Protein AF-A0A0C2MCS0-F1 (afdb_monomer_lite)

Structure (mmCIF, N/CA/C/O backbone):
data_AF-A0A0C2MCS0-F1
#
_entry.id   AF-A0A0C2MCS0-F1
#
loop_
_atom_site.group_PDB
_atom_site.id
_atom_site.type_symbol
_atom_site.label_atom_id
_atom_site.label_alt_id
_atom_site.label_comp_id
_atom_site.label_asym_id
_atom_site.label_entity_id
_atom_site.label_seq_id
_atom_site.pdbx_PDB_ins_code
_atom_site.Cartn_x
_atom_site.Cartn_y
_atom_site.Cartn_z
_atom_site.occupancy
_atom_site.B_iso_or_equiv
_atom_site.auth_seq_id
_atom_site.auth_comp_id
_atom_site.auth_asym_id
_atom_site.auth_atom_id
_atom_site.pdbx_PDB_model_num
ATOM 1 N N . MET A 1 1 ? 1.816 -19.875 -9.738 1.00 51.22 1 MET A N 1
ATOM 2 C CA . MET A 1 1 ? 0.812 -18.815 -9.493 1.00 51.22 1 MET A CA 1
ATOM 3 C C . MET A 1 1 ? 1.197 -17.500 -10.172 1.00 51.22 1 MET A C 1
ATOM 5 O O . MET A 1 1 ? 0.451 -17.062 -11.035 1.00 51.22 1 MET A O 1
ATOM 9 N N . PHE A 1 2 ? 2.375 -16.924 -9.891 1.00 50.62 2 PHE A N 1
ATOM 10 C CA . PHE A 1 2 ? 2.861 -15.689 -10.536 1.00 50.62 2 PHE A CA 1
ATOM 11 C C . PHE A 1 2 ? 2.937 -15.771 -12.073 1.00 50.62 2 PHE A C 1
ATOM 13 O O . PHE A 1 2 ? 2.411 -14.910 -12.773 1.00 50.62 2 PHE A O 1
ATOM 20 N N . GLN A 1 3 ? 3.490 -16.864 -12.608 1.00 54.25 3 GLN A N 1
ATOM 21 C CA . GLN A 1 3 ? 3.598 -17.064 -14.058 1.00 54.25 3 GLN A CA 1
ATOM 22 C C . GLN A 1 3 ? 2.239 -17.196 -14.750 1.00 54.25 3 GLN A C 1
ATOM 24 O O . GLN A 1 3 ? 2.035 -16.668 -15.839 1.00 54.25 3 GLN A O 1
ATOM 29 N N . THR A 1 4 ? 1.287 -17.847 -14.083 1.00 59.59 4 THR A N 1
ATOM 30 C CA . THR A 1 4 ? -0.107 -17.946 -14.521 1.00 59.59 4 THR A CA 1
ATOM 31 C C . THR A 1 4 ? -0.751 -16.561 -14.577 1.00 59.59 4 THR A C 1
ATOM 33 O O . THR A 1 4 ? -1.351 -16.213 -15.586 1.00 59.59 4 THR A O 1
ATOM 36 N N . LEU A 1 5 ? -0.549 -15.738 -13.541 1.00 56.44 5 LEU A N 1
ATOM 37 C CA . LEU A 1 5 ? -1.081 -14.374 -13.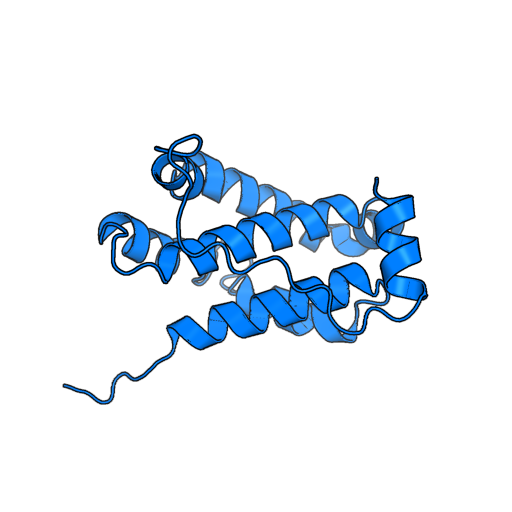462 1.00 56.44 5 LEU A CA 1
ATOM 38 C C . LEU A 1 5 ? -0.505 -13.469 -14.565 1.00 56.44 5 LEU A C 1
ATOM 40 O O . LEU A 1 5 ? -1.238 -12.745 -15.238 1.00 56.44 5 LEU A O 1
ATOM 44 N N . MET A 1 6 ? 0.806 -13.561 -14.798 1.00 58.47 6 MET A N 1
ATOM 45 C CA . MET A 1 6 ? 1.509 -12.804 -15.835 1.00 58.47 6 MET A CA 1
ATOM 46 C C . MET A 1 6 ? 1.083 -13.224 -17.251 1.00 58.47 6 MET A C 1
ATOM 48 O O . MET A 1 6 ? 0.929 -12.378 -18.133 1.00 58.47 6 MET A O 1
ATOM 52 N N . ASN A 1 7 ? 0.852 -14.521 -17.474 1.00 62.66 7 ASN A N 1
ATOM 53 C CA . ASN A 1 7 ? 0.353 -15.036 -18.750 1.00 62.66 7 ASN A CA 1
ATOM 54 C C . ASN A 1 7 ? -1.094 -14.595 -19.019 1.00 62.66 7 ASN A C 1
ATOM 56 O O . ASN A 1 7 ? -1.398 -14.204 -20.147 1.00 62.66 7 ASN A O 1
ATOM 60 N N . SER A 1 8 ? -1.957 -14.565 -17.998 1.00 60.22 8 SER A N 1
ATOM 61 C CA . SER A 1 8 ? -3.319 -14.015 -18.104 1.00 60.22 8 SER A CA 1
ATOM 62 C C . SER A 1 8 ? -3.325 -12.515 -18.421 1.00 60.22 8 SER A C 1
ATOM 64 O O . SER A 1 8 ? -4.153 -12.043 -19.195 1.00 60.22 8 SER A O 1
ATOM 66 N N . TYR A 1 9 ? -2.360 -11.757 -17.891 1.00 54.69 9 TYR A N 1
ATOM 67 C CA . TYR A 1 9 ? -2.204 -10.340 -18.222 1.00 54.69 9 TYR A CA 1
ATOM 68 C C . TYR A 1 9 ? -1.757 -10.139 -19.683 1.00 54.69 9 TYR A C 1
ATOM 70 O O . TYR A 1 9 ? -2.347 -9.355 -20.429 1.00 54.69 9 TYR A O 1
ATOM 78 N N . LYS A 1 10 ? -0.728 -10.875 -20.128 1.00 59.62 10 LYS A N 1
ATOM 79 C CA . LYS A 1 10 ? -0.208 -10.793 -21.508 1.00 59.62 10 LYS A CA 1
ATOM 80 C C . LYS A 1 10 ? -1.239 -11.199 -22.566 1.00 59.62 10 LYS A C 1
ATOM 82 O O . LYS A 1 10 ? -1.194 -10.689 -23.682 1.00 59.62 10 LYS A O 1
ATOM 87 N N . SER A 1 11 ? -2.171 -12.086 -22.219 1.00 57.00 11 SER A N 1
ATOM 88 C CA . SER A 1 11 ? -3.221 -12.597 -23.113 1.00 57.00 11 SER A CA 1
ATOM 89 C C . SER A 1 11 ? -4.459 -11.692 -23.227 1.00 57.00 11 SER A C 1
ATOM 91 O O . SER A 1 11 ? -5.465 -12.109 -23.792 1.00 57.00 11 SER A O 1
ATOM 93 N N . ARG A 1 12 ? -4.356 -10.416 -22.816 1.00 48.78 12 ARG A N 1
ATOM 94 C CA . ARG A 1 12 ? -5.399 -9.381 -22.952 1.00 48.78 12 ARG A CA 1
ATOM 95 C C . ARG A 1 12 ? -6.637 -9.600 -22.079 1.00 48.78 12 ARG A C 1
ATOM 97 O O . ARG A 1 12 ? -7.748 -9.358 -22.541 1.00 48.78 12 ARG A O 1
ATOM 104 N N . VAL A 1 13 ? -6.477 -9.947 -20.803 1.00 47.47 13 VAL A N 1
ATOM 105 C CA . VAL A 1 13 ? -7.499 -9.546 -19.821 1.00 47.47 13 VAL A CA 1
ATOM 106 C C . VAL A 1 13 ? -7.269 -8.053 -19.559 1.00 47.47 13 VAL A C 1
ATOM 108 O O . VAL A 1 13 ? -6.300 -7.718 -18.878 1.00 47.47 13 VAL A O 1
ATOM 111 N N . PRO A 1 14 ? -8.066 -7.127 -20.133 1.00 46.31 14 PRO A N 1
ATOM 112 C CA . PRO A 1 14 ? -7.693 -5.711 -20.203 1.00 46.31 14 PRO A CA 1
ATOM 113 C C . PRO A 1 14 ? -7.685 -5.035 -18.833 1.00 46.31 14 PRO A C 1
ATOM 115 O O . PRO A 1 14 ? -7.084 -3.983 -18.672 1.00 46.31 14 PRO A O 1
ATOM 118 N N . ASN A 1 15 ? -8.341 -5.646 -17.846 1.00 52.12 15 ASN A N 1
ATOM 119 C CA . ASN A 1 15 ? -8.491 -5.109 -16.510 1.00 52.12 15 ASN A CA 1
ATOM 120 C C . ASN A 1 15 ? -8.357 -6.265 -15.517 1.00 52.12 15 ASN A C 1
ATOM 122 O O . ASN A 1 15 ? -9.305 -7.023 -15.311 1.00 52.12 15 ASN A O 1
ATOM 126 N N . PHE A 1 16 ? -7.183 -6.421 -14.903 1.00 50.31 16 PHE A N 1
ATOM 127 C CA . PHE A 1 16 ? -7.085 -7.191 -13.666 1.00 50.31 16 PHE A CA 1
ATOM 128 C C . PHE A 1 16 ? -7.868 -6.429 -12.592 1.00 50.31 16 PHE A C 1
ATOM 130 O O . PHE A 1 16 ? -7.353 -5.531 -11.928 1.00 50.31 16 PHE A O 1
ATOM 137 N N . LEU A 1 17 ? -9.155 -6.741 -12.488 1.00 51.91 17 LEU A N 1
ATOM 138 C CA . LEU A 1 17 ? -10.024 -6.235 -11.444 1.00 51.91 17 LEU A CA 1
ATOM 139 C C . LEU A 1 17 ? -9.889 -7.200 -10.274 1.00 51.91 17 LEU A C 1
ATOM 141 O O . LEU A 1 17 ? -10.439 -8.299 -10.289 1.00 51.91 17 LEU A O 1
ATOM 145 N N . LEU A 1 18 ? -9.119 -6.799 -9.264 1.00 52.53 18 LEU A N 1
ATOM 146 C CA . LEU A 1 18 ? -9.253 -7.420 -7.951 1.00 52.53 18 LEU A CA 1
ATOM 147 C C . LEU A 1 18 ? -10.730 -7.305 -7.556 1.00 52.53 18 LEU A C 1
ATOM 149 O O . LEU A 1 18 ? -11.256 -6.187 -7.632 1.00 52.53 18 LEU A O 1
ATOM 153 N N . PRO A 1 19 ? -11.386 -8.419 -7.182 1.00 55.00 19 PRO A N 1
ATOM 154 C CA . PRO A 1 19 ? -12.805 -8.419 -6.875 1.00 55.00 19 PRO A CA 1
ATOM 155 C C . PRO A 1 19 ? -13.114 -7.324 -5.860 1.00 55.00 19 PRO A C 1
ATOM 157 O O . PRO A 1 19 ? -12.315 -7.045 -4.959 1.00 55.00 19 PRO A O 1
ATOM 160 N N . ASP A 1 20 ? -14.267 -6.689 -6.037 1.00 55.44 20 ASP A N 1
ATOM 161 C CA . ASP A 1 20 ? -14.807 -5.750 -5.071 1.00 55.44 20 ASP A CA 1
ATOM 162 C C . ASP A 1 20 ? -15.149 -6.535 -3.803 1.00 55.44 20 ASP A C 1
ATOM 164 O O . ASP A 1 20 ? -16.258 -7.028 -3.628 1.00 55.44 20 ASP A O 1
ATOM 168 N N . VAL A 1 21 ? -14.164 -6.710 -2.924 1.00 58.31 21 VAL A N 1
ATOM 169 C CA . VAL A 1 21 ? -14.397 -7.216 -1.574 1.00 58.31 21 VAL A CA 1
ATOM 170 C C . VAL A 1 21 ? -15.159 -6.107 -0.852 1.00 58.31 21 VAL A C 1
ATOM 172 O O . VAL A 1 21 ? -14.603 -5.049 -0.556 1.00 58.31 21 VAL A O 1
ATOM 175 N N . THR A 1 22 ? -16.468 -6.303 -0.696 1.00 53.94 22 THR A N 1
ATOM 176 C CA . THR A 1 22 ? -17.417 -5.347 -0.098 1.00 53.94 22 THR A CA 1
ATOM 177 C C . THR A 1 22 ? -17.495 -5.452 1.425 1.00 53.94 22 THR A C 1
ATOM 179 O O . THR A 1 22 ? -18.325 -4.788 2.028 1.00 53.94 22 THR A O 1
ATOM 182 N N . GLY A 1 23 ? -16.659 -6.297 2.028 1.00 58.12 23 GLY A N 1
ATOM 183 C CA . GLY A 1 23 ? -16.551 -6.509 3.466 1.00 58.12 23 GLY A CA 1
ATOM 184 C C . GLY A 1 23 ? -15.632 -7.693 3.754 1.00 58.12 23 GLY A C 1
ATOM 185 O O . GLY A 1 23 ? -15.432 -8.558 2.891 1.00 58.12 23 GLY A O 1
ATOM 186 N N . PHE A 1 24 ? -15.049 -7.737 4.950 1.00 63.97 24 PHE A N 1
ATOM 187 C CA . PHE A 1 24 ? -14.350 -8.938 5.393 1.00 63.97 24 PHE A CA 1
ATOM 188 C C . PHE A 1 24 ? -15.344 -10.078 5.528 1.00 63.97 24 PHE A C 1
ATOM 190 O O . PHE A 1 24 ? -16.400 -9.924 6.136 1.00 63.97 24 PHE A O 1
ATOM 197 N N . ARG A 1 25 ? -15.010 -11.231 4.943 1.00 71.25 25 ARG A N 1
ATOM 198 C CA . ARG A 1 25 ? -15.741 -12.453 5.274 1.00 71.25 25 ARG A CA 1
ATOM 199 C C . ARG A 1 25 ? -15.536 -12.752 6.759 1.00 71.25 25 ARG A C 1
ATOM 201 O O . ARG A 1 25 ? -14.535 -12.314 7.326 1.00 71.25 25 ARG A O 1
ATOM 208 N N . GLU A 1 26 ? -16.447 -13.490 7.383 1.00 72.31 26 GLU A N 1
ATOM 209 C CA . GLU A 1 26 ? -16.358 -13.771 8.822 1.00 72.31 26 GLU A CA 1
ATOM 210 C C . GLU A 1 26 ? -15.036 -14.441 9.220 1.00 72.31 26 GLU A C 1
ATOM 212 O O . GLU A 1 26 ? -14.520 -14.188 10.308 1.00 72.31 26 GLU A O 1
ATOM 217 N N . GLU A 1 27 ? -14.427 -15.212 8.316 1.00 74.31 27 GLU A N 1
ATOM 218 C CA . GLU A 1 27 ? -13.122 -15.844 8.525 1.00 74.31 27 GLU A CA 1
ATOM 219 C C . GLU A 1 27 ? -11.968 -14.833 8.659 1.00 74.31 27 GLU A C 1
ATOM 221 O O . GLU A 1 27 ? -10.889 -15.184 9.128 1.00 74.31 27 GLU A O 1
ATOM 226 N N . PHE A 1 28 ? -12.189 -13.578 8.261 1.00 73.06 28 PHE A N 1
ATOM 227 C CA . PHE A 1 28 ? -11.237 -12.470 8.360 1.00 73.06 28 PHE A CA 1
ATOM 228 C C . PHE A 1 28 ? -11.630 -11.445 9.434 1.00 73.06 28 PHE A C 1
ATOM 230 O O . PHE A 1 28 ? -11.152 -10.309 9.410 1.00 73.06 28 PHE A O 1
ATOM 237 N N . LYS A 1 29 ? -12.496 -11.817 10.383 1.00 74.38 29 LYS A N 1
ATOM 238 C CA . LYS A 1 29 ? -12.818 -10.965 11.533 1.00 74.38 29 LYS A CA 1
ATOM 239 C C . LYS A 1 29 ? -11.544 -10.597 12.311 1.00 74.38 29 LYS A C 1
ATOM 241 O O . LYS A 1 29 ? -10.731 -11.468 12.608 1.00 74.38 29 LYS A O 1
ATOM 246 N N . GLY A 1 30 ? -11.378 -9.313 12.639 1.00 78.06 30 GLY A N 1
ATOM 247 C CA . GLY A 1 30 ? -10.190 -8.779 13.320 1.00 78.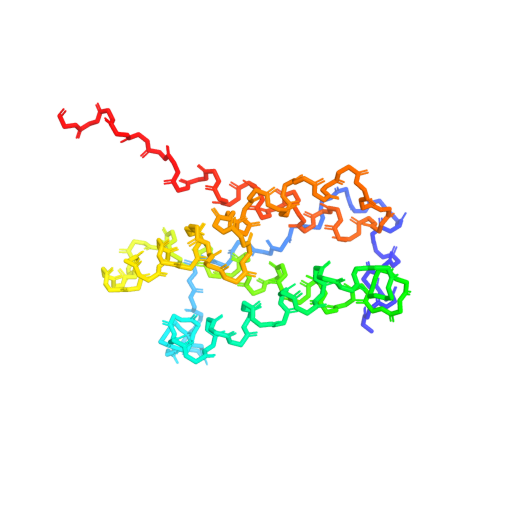06 30 GLY A CA 1
ATOM 248 C C . GLY A 1 30 ? -9.012 -8.466 12.388 1.00 78.06 30 GLY A C 1
ATOM 249 O O . GLY A 1 30 ? -7.991 -7.943 12.834 1.00 78.06 30 GLY A O 1
ATOM 250 N N . LEU A 1 31 ? -9.125 -8.747 11.082 1.00 83.44 31 LEU A N 1
ATOM 251 C CA . LEU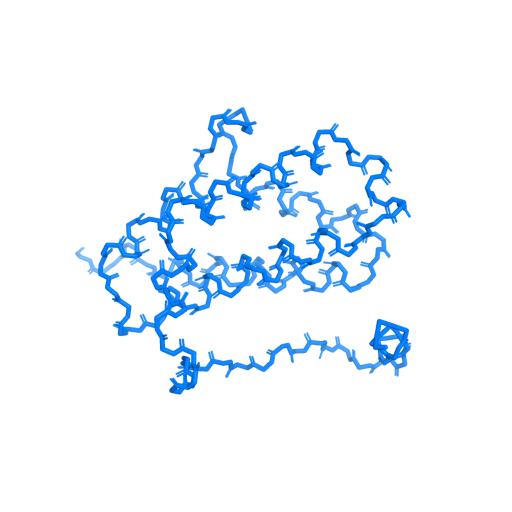 A 1 31 ? -8.097 -8.353 10.118 1.00 83.44 31 LEU A CA 1
ATOM 252 C C . LEU A 1 31 ? -8.006 -6.825 9.982 1.00 83.44 31 LEU A C 1
ATOM 254 O O . LEU A 1 31 ? -6.926 -6.304 9.722 1.00 83.44 31 LEU A O 1
ATOM 258 N N . ASP A 1 32 ? -9.110 -6.109 10.181 1.00 81.00 32 ASP A N 1
ATOM 259 C CA . ASP A 1 32 ? -9.144 -4.652 10.313 1.00 81.00 32 ASP A CA 1
ATOM 260 C C . ASP A 1 32 ? -8.248 -4.164 11.454 1.00 81.00 32 ASP A C 1
ATOM 262 O O . ASP A 1 32 ? -7.340 -3.374 11.198 1.00 81.00 32 ASP A O 1
ATOM 266 N N . GLU A 1 33 ? -8.394 -4.703 12.665 1.00 85.62 33 GLU A N 1
ATOM 267 C CA . GLU A 1 33 ? -7.524 -4.340 13.795 1.00 85.62 33 GLU A CA 1
ATOM 268 C C . GLU A 1 33 ? -6.040 -4.549 13.466 1.00 85.62 33 GLU A C 1
ATOM 270 O O . GLU A 1 33 ? -5.203 -3.698 13.777 1.00 85.62 33 GLU A O 1
ATOM 275 N N . PHE A 1 34 ? -5.709 -5.646 12.776 1.00 87.31 34 PHE A N 1
ATOM 276 C CA . PHE A 1 34 ? -4.345 -5.902 12.323 1.00 87.31 34 PHE A CA 1
ATOM 277 C C . PHE A 1 34 ? -3.873 -4.890 11.270 1.00 87.31 34 PHE A C 1
ATOM 279 O O . PHE A 1 34 ? -2.799 -4.307 11.432 1.00 87.31 34 PHE A O 1
ATOM 286 N N . MET A 1 35 ? -4.637 -4.649 10.197 1.00 84.75 35 MET A N 1
ATOM 287 C CA . MET A 1 35 ? -4.186 -3.751 9.121 1.00 84.75 35 MET A CA 1
ATOM 288 C C . MET A 1 35 ? -4.107 -2.293 9.560 1.00 84.75 35 MET A C 1
ATOM 290 O O . MET A 1 35 ? -3.302 -1.544 9.012 1.00 84.75 35 MET A O 1
ATOM 294 N N . PHE A 1 36 ? -4.939 -1.885 10.517 1.00 85.50 36 PHE A N 1
ATOM 295 C CA . PHE A 1 36 ? -4.889 -0.549 11.100 1.00 85.50 36 PHE A CA 1
ATOM 296 C C . PHE A 1 36 ? -4.002 -0.493 12.348 1.00 85.50 36 PHE A C 1
ATOM 298 O O . PHE A 1 36 ? -3.948 0.554 12.989 1.00 85.50 36 PHE A O 1
ATOM 305 N N . SER A 1 37 ? -3.298 -1.569 12.716 1.00 89.00 37 SER A N 1
ATOM 306 C CA . SER A 1 37 ? -2.335 -1.545 13.821 1.00 89.00 37 SER A CA 1
ATOM 307 C C . SER A 1 37 ? -1.100 -0.719 13.463 1.00 89.00 37 SER A C 1
ATOM 309 O O . SER A 1 37 ? -0.591 -0.787 12.347 1.00 89.00 37 SER A O 1
ATOM 311 N N . GLU A 1 38 ? -0.572 0.020 14.437 1.00 87.06 38 GLU A N 1
ATOM 312 C CA . GLU A 1 38 ? 0.656 0.809 14.277 1.00 87.06 38 GLU A CA 1
ATOM 313 C C . GLU A 1 38 ? 1.820 -0.055 13.772 1.00 87.06 38 GLU A C 1
ATOM 315 O O . GLU A 1 38 ? 2.494 0.306 12.814 1.00 87.06 38 GLU A O 1
ATOM 320 N N . THR A 1 39 ? 1.975 -1.262 14.322 1.00 90.44 39 THR A N 1
ATOM 321 C CA . THR A 1 39 ? 3.031 -2.203 13.931 1.00 90.44 39 THR A CA 1
ATOM 322 C C . THR A 1 39 ? 2.964 -2.591 12.455 1.00 90.44 39 THR A C 1
ATOM 324 O O . THR A 1 39 ? 3.997 -2.639 11.783 1.00 90.44 39 THR A O 1
ATOM 327 N N . PHE A 1 40 ? 1.770 -2.881 11.927 1.00 89.50 40 PHE A N 1
ATOM 328 C CA . PHE A 1 40 ? 1.633 -3.233 10.516 1.00 89.50 40 PHE A CA 1
ATOM 329 C C . PHE A 1 40 ? 1.884 -2.025 9.609 1.00 89.50 40 PHE A C 1
ATOM 331 O O . PHE A 1 40 ? 2.567 -2.150 8.590 1.00 89.50 40 PHE A O 1
ATOM 338 N N . LEU A 1 41 ? 1.381 -0.851 9.992 1.00 85.62 41 LEU A N 1
ATOM 339 C CA . LEU A 1 41 ? 1.589 0.385 9.239 1.00 85.62 41 LEU A CA 1
ATOM 340 C C . LEU A 1 41 ? 3.076 0.760 9.186 1.00 85.62 41 LEU A C 1
ATOM 342 O O . LEU A 1 41 ? 3.603 1.009 8.098 1.00 85.62 41 LEU A O 1
ATOM 346 N N . ASP A 1 42 ? 3.774 0.704 10.320 1.00 87.50 42 ASP A N 1
ATOM 347 C CA . ASP A 1 42 ? 5.217 0.933 10.408 1.00 87.50 42 ASP A CA 1
ATOM 348 C C . ASP A 1 42 ? 6.002 -0.042 9.537 1.00 87.50 42 ASP A C 1
ATOM 350 O O . ASP A 1 42 ? 6.918 0.364 8.815 1.00 87.50 42 ASP A O 1
ATOM 354 N N . PHE A 1 43 ? 5.623 -1.322 9.562 1.00 90.56 43 PHE A N 1
ATOM 355 C CA . PHE A 1 43 ? 6.233 -2.340 8.719 1.00 90.56 43 PHE A CA 1
ATOM 356 C C . PHE A 1 43 ? 6.069 -2.011 7.229 1.00 90.56 43 PHE A C 1
ATOM 358 O O . PHE A 1 43 ? 7.054 -2.012 6.485 1.00 90.56 43 PHE A O 1
ATOM 365 N N . ILE A 1 44 ? 4.853 -1.675 6.787 1.00 90.00 44 ILE A N 1
ATOM 366 C CA . ILE A 1 44 ? 4.589 -1.338 5.383 1.00 90.00 44 ILE A CA 1
ATOM 367 C C . ILE A 1 44 ? 5.334 -0.064 4.963 1.00 90.00 44 ILE A C 1
ATOM 369 O O . ILE A 1 44 ? 5.925 -0.043 3.877 1.00 90.00 44 ILE A O 1
ATOM 373 N N . ILE A 1 45 ? 5.362 0.974 5.808 1.00 88.06 45 ILE A N 1
ATOM 374 C CA . ILE A 1 45 ? 6.124 2.205 5.541 1.00 88.06 45 ILE A CA 1
ATOM 375 C C . ILE A 1 45 ? 7.613 1.886 5.423 1.00 88.06 45 ILE A C 1
ATOM 377 O O . ILE A 1 45 ? 8.261 2.340 4.482 1.00 88.06 45 ILE A O 1
ATOM 381 N N . GLU A 1 46 ? 8.166 1.090 6.333 1.00 89.81 46 GLU A N 1
ATOM 382 C CA . GLU A 1 46 ? 9.582 0.725 6.319 1.00 89.81 46 GLU A CA 1
ATOM 383 C C . GLU A 1 46 ? 9.948 -0.076 5.060 1.00 89.81 46 GLU A C 1
ATOM 385 O O . GLU A 1 46 ? 10.947 0.220 4.396 1.00 89.81 46 GLU A O 1
ATOM 390 N N . CYS A 1 47 ? 9.112 -1.044 4.675 1.00 88.94 47 CYS A N 1
ATOM 391 C CA . CYS A 1 47 ? 9.256 -1.779 3.419 1.00 88.94 47 CYS A CA 1
ATOM 392 C C . CYS A 1 47 ? 9.224 -0.840 2.207 1.00 88.94 47 CYS A C 1
ATOM 394 O O . CYS A 1 47 ? 10.074 -0.951 1.318 1.00 88.94 47 CYS A O 1
ATOM 396 N N . PHE A 1 48 ? 8.291 0.114 2.185 1.00 88.94 48 PHE A N 1
ATOM 397 C CA . PHE A 1 48 ? 8.192 1.099 1.113 1.00 88.94 48 PHE A CA 1
ATOM 398 C C . PHE A 1 48 ? 9.411 2.025 1.060 1.00 88.94 48 PHE A C 1
ATOM 400 O O . PHE A 1 48 ? 9.957 2.247 -0.018 1.00 88.94 48 PHE A O 1
ATOM 407 N N . VAL A 1 49 ? 9.876 2.541 2.199 1.00 88.44 49 VAL A N 1
ATOM 408 C CA . VAL A 1 49 ? 11.053 3.422 2.287 1.00 88.44 49 VAL A CA 1
ATOM 409 C C . VAL A 1 49 ? 12.300 2.697 1.779 1.00 88.44 49 VAL A C 1
ATOM 411 O O . VAL A 1 49 ? 13.047 3.248 0.966 1.00 88.44 49 VAL A O 1
ATOM 414 N N . LYS A 1 50 ? 12.507 1.442 2.197 1.00 86.44 50 LYS A N 1
ATOM 415 C CA . LYS A 1 50 ? 13.627 0.610 1.729 1.00 86.44 50 LYS A CA 1
ATOM 416 C C . LYS A 1 50 ? 13.567 0.358 0.226 1.00 86.44 50 LYS A C 1
ATOM 418 O O . LYS A 1 50 ? 14.602 0.461 -0.440 1.00 86.44 50 LYS A O 1
ATOM 423 N N . TRP A 1 51 ? 12.373 0.067 -0.294 1.00 86.12 51 TRP A N 1
ATOM 424 C CA . TRP A 1 51 ? 12.136 -0.078 -1.728 1.00 86.12 51 TRP A CA 1
ATOM 425 C C . TRP A 1 51 ? 12.442 1.223 -2.478 1.00 86.12 51 TRP A C 1
ATOM 427 O O . TRP A 1 51 ? 13.201 1.215 -3.444 1.00 86.12 51 TRP A O 1
ATOM 437 N N . TYR A 1 52 ? 11.904 2.349 -2.007 1.00 85.25 52 TYR A N 1
ATOM 438 C CA . TYR A 1 52 ? 12.008 3.648 -2.664 1.00 85.25 52 TYR A CA 1
ATOM 439 C C . TYR A 1 52 ? 13.457 4.145 -2.732 1.00 85.25 52 TYR A C 1
ATOM 441 O O . TYR A 1 52 ? 13.936 4.524 -3.804 1.00 85.25 52 TYR A O 1
ATOM 449 N N . ASN A 1 53 ? 14.185 4.068 -1.614 1.00 85.06 53 ASN A N 1
ATOM 450 C CA . ASN A 1 53 ? 15.575 4.520 -1.532 1.00 85.06 53 ASN A CA 1
ATOM 451 C C . ASN A 1 53 ? 16.535 3.665 -2.375 1.00 85.06 53 ASN A C 1
ATOM 453 O O . ASN A 1 53 ? 17.553 4.173 -2.834 1.00 85.06 53 ASN A O 1
ATOM 457 N N . ASN A 1 54 ? 16.205 2.393 -2.620 1.00 81.75 54 ASN A N 1
ATOM 458 C CA . ASN A 1 54 ? 17.040 1.462 -3.388 1.00 81.75 54 ASN A CA 1
ATOM 459 C C . ASN A 1 54 ? 16.352 0.988 -4.675 1.00 81.75 54 ASN A C 1
ATOM 461 O O . ASN A 1 54 ? 16.587 -0.131 -5.138 1.00 81.75 54 ASN A O 1
ATOM 465 N N . SER A 1 55 ? 15.480 1.819 -5.252 1.00 71.00 55 SER A N 1
ATOM 466 C CA . SER A 1 55 ? 14.527 1.391 -6.286 1.00 71.00 55 SER A CA 1
ATOM 467 C C . SER A 1 55 ? 15.171 0.740 -7.513 1.00 71.00 55 SER A C 1
ATOM 469 O O . SER A 1 55 ? 14.537 -0.098 -8.146 1.00 71.00 55 SER A O 1
ATOM 471 N N . TYR A 1 56 ? 16.431 1.054 -7.825 1.00 73.69 56 TYR A N 1
ATOM 472 C CA . TYR A 1 56 ? 17.182 0.415 -8.908 1.00 73.69 56 TYR A CA 1
ATOM 473 C C . TYR A 1 56 ? 17.284 -1.112 -8.751 1.00 73.69 56 TYR A C 1
ATOM 475 O O . TYR A 1 56 ? 16.976 -1.844 -9.692 1.00 73.69 56 TYR A O 1
ATOM 483 N N . PHE A 1 57 ? 17.656 -1.596 -7.563 1.00 64.75 57 PHE A N 1
ATOM 484 C CA . PHE A 1 57 ? 17.805 -3.030 -7.298 1.00 64.75 57 PHE A CA 1
ATOM 485 C C . PHE A 1 57 ? 16.441 -3.723 -7.247 1.00 64.75 57 PHE A C 1
ATOM 487 O O . PHE A 1 57 ? 16.211 -4.738 -7.900 1.00 64.75 57 PHE A O 1
ATOM 494 N N . TRP A 1 58 ? 15.476 -3.109 -6.564 1.00 64.12 58 TRP A N 1
ATOM 495 C CA . TRP A 1 58 ? 14.157 -3.712 -6.378 1.00 64.12 58 TRP A CA 1
ATOM 496 C C . TRP A 1 58 ? 13.310 -3.754 -7.653 1.00 64.12 58 TRP A C 1
ATOM 498 O O . TRP A 1 58 ? 12.573 -4.716 -7.860 1.00 64.12 58 TRP A O 1
ATOM 508 N N . LYS A 1 59 ? 13.426 -2.755 -8.540 1.00 68.88 59 LYS A N 1
ATOM 509 C CA . LYS A 1 59 ? 12.721 -2.750 -9.837 1.00 68.88 59 LYS A CA 1
ATOM 510 C C . LYS A 1 59 ? 13.167 -3.897 -10.747 1.00 68.88 59 LYS A C 1
ATOM 512 O O . LYS A 1 59 ? 12.382 -4.323 -11.593 1.00 68.88 59 LYS A O 1
ATOM 517 N N . LYS A 1 60 ? 14.407 -4.370 -10.589 1.00 68.19 60 LYS A N 1
ATOM 518 C CA . LYS A 1 60 ? 14.983 -5.451 -11.392 1.00 68.19 60 LYS A CA 1
ATOM 519 C C . LYS A 1 60 ? 14.763 -6.824 -10.757 1.00 68.19 60 LYS A C 1
ATOM 521 O O . LYS A 1 60 ? 14.362 -7.743 -11.466 1.00 68.19 60 LYS A O 1
ATOM 526 N N . ASP A 1 61 ? 14.979 -6.935 -9.448 1.00 62.12 61 ASP A N 1
ATOM 527 C CA . ASP A 1 61 ? 15.111 -8.239 -8.790 1.00 62.12 61 ASP A CA 1
ATOM 528 C C . ASP A 1 61 ? 13.841 -8.689 -8.054 1.00 62.12 61 ASP A C 1
ATOM 530 O O . ASP A 1 61 ? 13.645 -9.884 -7.848 1.00 62.12 61 ASP A O 1
ATOM 534 N N . SER A 1 62 ? 12.951 -7.767 -7.664 1.00 66.75 62 SER A N 1
ATOM 535 C CA . SER A 1 62 ? 11.735 -8.135 -6.928 1.00 66.75 62 SER A CA 1
ATOM 536 C C . SER A 1 62 ? 10.601 -7.113 -7.106 1.00 66.75 62 SER A C 1
ATOM 538 O O . SER A 1 62 ? 10.265 -6.369 -6.177 1.00 66.75 62 SER A O 1
ATOM 540 N N . PRO A 1 63 ? 9.952 -7.076 -8.289 1.00 73.50 63 PRO A N 1
ATOM 541 C CA . PRO A 1 63 ? 8.703 -6.327 -8.465 1.00 73.50 63 PRO A CA 1
ATOM 542 C C . PRO A 1 63 ? 7.601 -6.803 -7.501 1.00 73.50 63 PRO A C 1
ATOM 544 O O . PRO A 1 63 ? 6.672 -6.051 -7.209 1.00 73.50 63 PRO A O 1
ATOM 547 N N . ASP A 1 64 ? 7.729 -8.021 -6.976 1.00 80.62 64 ASP A N 1
ATOM 548 C CA . ASP A 1 64 ? 6.768 -8.676 -6.093 1.00 80.62 64 ASP A CA 1
ATOM 549 C C . ASP A 1 64 ? 6.616 -7.966 -4.749 1.00 80.62 64 ASP A C 1
ATOM 551 O O . ASP A 1 64 ? 5.496 -7.836 -4.260 1.00 80.62 64 ASP A O 1
ATOM 555 N N . LEU A 1 65 ? 7.704 -7.432 -4.177 1.00 83.25 65 LEU A N 1
ATOM 556 C CA . LEU A 1 65 ? 7.616 -6.672 -2.928 1.00 83.25 65 LEU A CA 1
ATOM 557 C C . LEU A 1 65 ? 6.795 -5.394 -3.120 1.00 83.25 65 LEU A C 1
ATOM 559 O O . LEU A 1 65 ? 5.930 -5.078 -2.308 1.00 83.25 65 LEU A O 1
ATOM 563 N N . PHE A 1 66 ? 7.033 -4.667 -4.212 1.00 85.75 66 PHE A N 1
ATOM 564 C CA . PHE A 1 66 ? 6.278 -3.450 -4.490 1.00 85.75 66 PHE A CA 1
ATOM 565 C C . PHE A 1 66 ? 4.812 -3.750 -4.808 1.00 85.75 66 PHE A C 1
ATOM 567 O O . PHE A 1 66 ? 3.922 -3.046 -4.339 1.00 85.75 66 PHE A O 1
ATOM 574 N N . LEU A 1 67 ? 4.547 -4.837 -5.537 1.00 86.31 67 LEU A N 1
ATOM 575 C CA . LEU A 1 67 ? 3.190 -5.338 -5.754 1.00 86.31 67 LEU A CA 1
ATOM 576 C C . LEU A 1 67 ? 2.490 -5.694 -4.444 1.00 86.31 67 LEU A C 1
ATOM 578 O O . LEU A 1 67 ? 1.324 -5.344 -4.276 1.00 86.31 67 LEU A O 1
ATOM 582 N N . PHE A 1 68 ? 3.187 -6.355 -3.521 1.00 87.06 68 PHE A N 1
ATOM 583 C CA . PHE A 1 68 ? 2.656 -6.693 -2.205 1.00 87.06 68 PHE A CA 1
ATOM 584 C C . PHE A 1 68 ? 2.323 -5.435 -1.398 1.00 87.06 68 PHE A C 1
ATOM 586 O O . PHE A 1 68 ? 1.216 -5.317 -0.878 1.00 87.06 68 PHE A O 1
ATOM 593 N N . ILE A 1 69 ? 3.223 -4.448 -1.384 1.00 89.75 69 ILE A N 1
ATOM 594 C CA . ILE A 1 69 ? 2.973 -3.151 -0.745 1.00 89.75 69 ILE A CA 1
ATOM 595 C C . ILE A 1 69 ? 1.729 -2.477 -1.351 1.00 89.75 69 ILE A C 1
ATOM 597 O O . ILE A 1 69 ? 0.834 -2.062 -0.615 1.00 89.75 69 ILE A O 1
ATOM 601 N N . LEU A 1 70 ? 1.626 -2.420 -2.685 1.00 89.88 70 LEU A N 1
ATOM 602 C CA . LEU A 1 70 ? 0.460 -1.859 -3.379 1.00 89.88 70 LEU A CA 1
ATOM 603 C C . LEU A 1 70 ? -0.831 -2.624 -3.057 1.00 89.88 70 LEU A C 1
ATOM 605 O O . LEU A 1 70 ? -1.885 -2.003 -2.916 1.00 89.88 70 LEU A O 1
ATOM 609 N N . LEU A 1 71 ? -0.765 -3.951 -2.931 1.00 88.94 71 LEU A N 1
ATOM 610 C CA . LEU A 1 71 ? -1.899 -4.793 -2.554 1.00 88.94 71 LEU A CA 1
ATOM 611 C C . LEU A 1 71 ? -2.393 -4.445 -1.146 1.00 88.94 71 LEU A C 1
ATOM 613 O O . LEU A 1 71 ? -3.586 -4.190 -0.976 1.00 88.94 71 LEU A O 1
ATOM 617 N N . CYS A 1 72 ? -1.486 -4.382 -0.167 1.00 88.88 72 CYS A N 1
ATOM 618 C CA . CYS A 1 72 ? -1.806 -3.999 1.208 1.00 88.88 72 CYS A CA 1
ATOM 619 C C . CYS A 1 72 ? -2.415 -2.595 1.264 1.00 88.88 72 CYS A C 1
ATOM 621 O O . CYS A 1 72 ? -3.468 -2.409 1.867 1.00 88.88 72 CYS A O 1
ATOM 623 N N . MET A 1 73 ? -1.822 -1.621 0.568 1.00 88.88 73 MET A N 1
ATOM 624 C CA . MET A 1 73 ? -2.353 -0.254 0.515 1.00 88.88 73 MET A CA 1
ATOM 625 C C . MET A 1 73 ? -3.739 -0.190 -0.131 1.00 88.88 73 MET A C 1
ATOM 627 O O . MET A 1 73 ? -4.624 0.489 0.386 1.00 88.88 73 MET A O 1
ATOM 631 N N . CYS A 1 74 ? -3.960 -0.910 -1.236 1.00 87.88 74 CYS A N 1
ATOM 632 C CA . CYS A 1 74 ? -5.282 -0.996 -1.858 1.00 87.88 74 CYS A CA 1
ATOM 633 C C . CYS A 1 74 ? -6.314 -1.633 -0.922 1.00 87.88 74 CYS A C 1
ATOM 635 O O . CYS A 1 74 ? -7.471 -1.222 -0.937 1.00 87.88 74 CYS A O 1
ATOM 637 N N . LEU A 1 75 ? -5.916 -2.639 -0.139 1.00 85.00 75 LEU A N 1
ATOM 638 C CA . LEU A 1 75 ? -6.797 -3.281 0.829 1.00 85.00 75 LEU A CA 1
ATOM 639 C C . LEU A 1 75 ? -7.170 -2.308 1.954 1.00 85.00 75 LEU A C 1
ATOM 641 O O . LEU A 1 75 ? -8.357 -2.113 2.191 1.00 85.00 75 LEU A O 1
ATOM 645 N N . ILE A 1 76 ? -6.190 -1.624 2.555 1.00 85.31 76 ILE A N 1
ATOM 646 C CA . ILE A 1 76 ? -6.421 -0.601 3.591 1.00 85.31 76 ILE A CA 1
ATOM 647 C C . ILE A 1 76 ? -7.370 0.489 3.072 1.00 85.31 76 ILE A C 1
ATOM 649 O O . ILE A 1 76 ? -8.374 0.783 3.718 1.00 85.31 76 ILE A O 1
ATOM 653 N N . LEU A 1 77 ? -7.103 1.044 1.881 1.00 84.69 77 LEU A N 1
ATOM 654 C CA . LEU A 1 77 ? -7.957 2.068 1.258 1.00 84.69 77 LEU A CA 1
ATOM 655 C C . LEU A 1 77 ? -9.373 1.576 0.965 1.00 84.69 77 LEU A C 1
ATOM 657 O O . LEU A 1 77 ? -10.310 2.367 0.939 1.00 84.69 77 LEU A O 1
ATOM 661 N N . ARG A 1 78 ? -9.537 0.288 0.661 1.00 81.62 78 ARG A N 1
ATOM 662 C CA . ARG A 1 78 ? -10.857 -0.268 0.374 1.00 81.62 78 ARG A CA 1
ATOM 663 C C . ARG A 1 78 ? -11.661 -0.456 1.650 1.00 81.62 78 ARG A C 1
ATOM 665 O O . ARG A 1 78 ? -12.838 -0.125 1.680 1.00 81.62 78 ARG A O 1
ATOM 672 N N . VAL A 1 79 ? -11.020 -0.973 2.688 1.00 79.88 79 VAL A N 1
ATOM 673 C CA . VAL A 1 79 ? -11.644 -1.229 3.990 1.00 79.88 79 VAL A CA 1
ATOM 674 C C . VAL A 1 79 ? -12.029 0.076 4.665 1.00 79.88 79 VAL A C 1
ATOM 676 O O . VAL A 1 79 ? -13.097 0.176 5.252 1.00 79.88 79 VAL A O 1
ATOM 679 N N . SER A 1 80 ? -11.204 1.111 4.526 1.00 78.88 80 SER A N 1
ATOM 680 C CA . SER A 1 80 ? -11.512 2.427 5.079 1.00 78.88 80 SER A CA 1
ATOM 681 C C . SER A 1 80 ? -12.709 3.123 4.425 1.00 78.88 80 SER A C 1
ATOM 683 O O . SER A 1 80 ? -13.284 4.034 5.018 1.00 78.88 80 SER A O 1
ATOM 685 N N . GLN A 1 81 ? -13.107 2.695 3.223 1.00 77.38 81 GLN A N 1
ATOM 686 C CA . GLN A 1 81 ? -14.327 3.156 2.555 1.00 77.38 81 GLN A CA 1
ATOM 687 C C . GLN A 1 81 ? -15.584 2.440 3.060 1.00 77.38 81 GLN A C 1
ATOM 689 O O . GLN A 1 81 ? -16.695 2.860 2.722 1.00 77.38 81 GLN A O 1
ATOM 694 N N . ASP A 1 82 ? -15.437 1.374 3.851 1.00 76.62 82 ASP A N 1
ATOM 695 C CA . ASP A 1 82 ? -16.568 0.716 4.487 1.00 76.62 82 ASP A CA 1
ATOM 696 C C . ASP A 1 82 ? -17.205 1.658 5.521 1.00 76.62 82 ASP A C 1
ATOM 698 O O . ASP A 1 82 ? -16.540 2.295 6.345 1.00 76.62 82 ASP A O 1
ATOM 702 N N . ARG A 1 83 ? -18.534 1.759 5.483 1.00 68.56 83 ARG A N 1
ATOM 703 C CA . ARG A 1 83 ? -19.293 2.587 6.427 1.00 68.56 83 ARG A CA 1
ATOM 704 C C . ARG A 1 83 ? -19.242 2.035 7.849 1.00 68.56 83 ARG A C 1
ATOM 706 O O . ARG A 1 83 ? -19.503 2.801 8.771 1.00 68.56 83 ARG A O 1
ATOM 713 N N . GLN A 1 84 ? -18.920 0.753 8.011 1.00 76.50 84 GLN A N 1
ATOM 714 C CA . GLN A 1 84 ? -18.886 0.062 9.299 1.00 76.50 84 GLN A CA 1
ATOM 715 C C . GLN A 1 84 ? -17.535 0.151 10.016 1.00 76.50 84 GLN A C 1
ATOM 717 O O . GLN A 1 84 ? -17.429 -0.301 11.153 1.00 76.50 84 GLN A O 1
ATOM 722 N N . ILE A 1 85 ? -16.507 0.728 9.386 1.00 78.44 85 ILE A N 1
ATOM 723 C CA . ILE A 1 85 ? -15.205 0.879 10.031 1.00 78.44 85 ILE A CA 1
ATOM 724 C C . ILE A 1 85 ? -15.273 1.886 11.194 1.00 78.44 85 ILE A C 1
ATOM 726 O O . ILE A 1 85 ? -15.997 2.882 11.122 1.00 78.44 85 ILE A O 1
ATOM 730 N N . SER A 1 86 ? -14.506 1.641 12.259 1.00 82.12 86 SER A N 1
ATOM 731 C CA . SER A 1 86 ? -14.407 2.557 13.397 1.00 82.12 86 SER A CA 1
ATOM 732 C C . SER A 1 86 ? -13.770 3.895 13.002 1.00 82.12 86 SER A C 1
ATOM 734 O O . SER A 1 86 ? -12.928 3.974 12.104 1.00 82.12 86 SER A O 1
ATOM 736 N N . GLU A 1 87 ? -14.139 4.959 13.716 1.00 81.25 87 GLU A N 1
ATOM 737 C CA . GLU A 1 87 ? -13.568 6.290 13.486 1.00 81.25 87 GLU A CA 1
ATOM 738 C C . GLU A 1 87 ? -12.057 6.318 13.768 1.00 81.25 87 GLU A C 1
ATOM 740 O O . GLU A 1 87 ? -11.298 6.900 13.002 1.00 81.25 87 GLU A O 1
ATOM 745 N N . SER A 1 88 ? -11.588 5.574 14.777 1.00 83.44 88 SER A N 1
ATOM 746 C CA . SER A 1 88 ? -10.156 5.451 15.079 1.00 83.44 88 SER A CA 1
ATOM 747 C C . SER A 1 88 ? -9.353 4.838 13.925 1.00 83.44 88 SER A C 1
ATOM 749 O O . SER A 1 88 ? -8.224 5.252 13.660 1.00 83.44 88 SER A O 1
ATOM 751 N N . HIS A 1 89 ? -9.921 3.874 13.192 1.00 83.19 89 HIS A N 1
ATOM 752 C CA . HIS A 1 89 ? -9.284 3.340 11.988 1.00 83.19 89 HIS A CA 1
ATOM 753 C C . HIS A 1 89 ? -9.281 4.362 10.837 1.00 83.19 89 HIS A C 1
ATOM 755 O O . HIS A 1 89 ? -8.329 4.388 10.054 1.00 83.19 89 HIS A O 1
ATOM 761 N N . ARG A 1 90 ? -10.302 5.229 10.734 1.00 79.88 90 ARG A N 1
ATOM 762 C CA . ARG A 1 90 ? -10.322 6.325 9.745 1.00 79.88 90 ARG A CA 1
ATOM 763 C C . ARG A 1 90 ? -9.268 7.383 10.038 1.00 79.88 90 ARG A C 1
ATOM 765 O O . ARG A 1 90 ? -8.582 7.804 9.110 1.00 79.88 90 ARG A O 1
ATOM 772 N N . GLU A 1 91 ? -9.100 7.767 11.299 1.00 81.25 91 GLU A N 1
ATOM 773 C CA . GLU A 1 91 ? -8.062 8.712 11.728 1.00 81.25 91 GLU A CA 1
ATOM 774 C C . GLU A 1 91 ? -6.662 8.190 11.384 1.00 81.25 91 GLU A C 1
ATOM 776 O O . GLU A 1 91 ? -5.907 8.864 10.682 1.00 81.25 91 GLU A O 1
ATOM 781 N N . ARG A 1 92 ? -6.363 6.927 11.726 1.00 81.69 92 ARG A N 1
ATOM 782 C CA . ARG A 1 92 ? -5.082 6.278 11.372 1.00 81.69 92 ARG A CA 1
ATOM 783 C C . ARG A 1 92 ? -4.811 6.235 9.870 1.00 81.69 92 ARG A C 1
ATOM 785 O O . ARG A 1 92 ? -3.663 6.178 9.434 1.00 81.69 92 ARG A O 1
ATOM 792 N N . MET A 1 93 ? -5.858 6.258 9.056 1.00 81.25 93 MET A N 1
ATOM 793 C CA . MET A 1 93 ? -5.739 6.315 7.604 1.00 81.25 93 MET A CA 1
ATOM 794 C C . MET A 1 93 ? -5.135 7.647 7.135 1.00 81.25 93 MET A C 1
ATOM 796 O O . MET A 1 93 ? -4.331 7.653 6.198 1.00 81.25 93 MET A O 1
ATOM 800 N N . PHE A 1 94 ? -5.483 8.760 7.791 1.00 80.12 94 PHE A N 1
ATOM 801 C CA . PHE A 1 94 ? -4.872 10.063 7.523 1.00 80.12 94 PHE A CA 1
ATOM 802 C C . PHE A 1 94 ? -3.408 10.089 7.949 1.00 80.12 94 PHE A C 1
ATOM 804 O O . PHE A 1 94 ? -2.579 10.587 7.188 1.00 80.12 94 PHE A O 1
ATOM 811 N N . ASP A 1 95 ? -3.077 9.481 9.088 1.00 76.88 95 ASP A N 1
ATOM 812 C CA . ASP A 1 95 ? -1.687 9.357 9.535 1.00 76.88 95 ASP A CA 1
ATOM 813 C C . ASP A 1 95 ? -0.859 8.523 8.556 1.00 76.88 95 ASP A C 1
ATOM 815 O O . ASP A 1 95 ? 0.278 8.866 8.239 1.00 76.88 95 ASP A O 1
ATOM 819 N N . PHE A 1 96 ? -1.440 7.450 8.016 1.00 77.81 96 PHE A N 1
ATOM 820 C CA . PHE A 1 96 ? -0.750 6.548 7.102 1.00 77.81 96 PHE A CA 1
ATOM 821 C C . PHE A 1 96 ? -0.544 7.149 5.705 1.00 77.81 96 PHE A C 1
ATOM 823 O O . PHE A 1 96 ? 0.572 7.146 5.179 1.00 77.81 96 PHE A O 1
ATOM 830 N N . PHE A 1 97 ? -1.600 7.688 5.088 1.00 81.75 97 PHE A N 1
ATOM 831 C CA . PHE A 1 97 ? -1.533 8.244 3.729 1.00 81.75 97 PHE A CA 1
ATOM 832 C C . PHE A 1 97 ? -1.145 9.726 3.678 1.00 81.75 97 PHE A C 1
ATOM 834 O O . PHE A 1 97 ? -0.964 10.264 2.580 1.00 81.75 97 PHE A O 1
ATOM 841 N N . GLY A 1 98 ? -1.002 10.373 4.834 1.00 82.31 98 GLY A N 1
ATOM 842 C CA . GLY A 1 98 ? -0.496 11.729 4.982 1.00 82.31 98 GLY A CA 1
ATOM 843 C C . GLY A 1 98 ? 1.002 11.857 4.702 1.00 82.31 98 GLY A C 1
ATOM 844 O O . GLY A 1 98 ? 1.663 10.960 4.169 1.00 82.31 98 GLY A O 1
ATOM 845 N N . SER A 1 99 ? 1.548 13.026 5.030 1.00 84.94 99 SER A N 1
ATOM 846 C CA . SER A 1 99 ? 2.970 13.317 4.856 1.00 84.94 99 SER A CA 1
ATOM 847 C C . SER A 1 99 ? 3.818 12.520 5.838 1.00 84.94 99 SER A C 1
ATOM 849 O O . SER A 1 99 ? 3.644 12.634 7.046 1.00 84.94 99 SER A O 1
ATOM 851 N N . GLN A 1 100 ? 4.789 11.766 5.319 1.00 83.44 100 GLN A N 1
ATOM 852 C CA . GLN A 1 100 ? 5.640 10.907 6.141 1.00 83.44 100 GLN A CA 1
ATOM 853 C C . GLN A 1 100 ? 7.025 11.534 6.365 1.00 83.44 100 GLN A C 1
ATOM 855 O O . GLN A 1 100 ? 7.733 11.803 5.382 1.00 83.44 100 GLN A O 1
ATOM 860 N N . PRO A 1 101 ? 7.492 11.695 7.621 1.00 85.38 101 PRO A N 1
ATOM 861 C CA . PRO A 1 101 ? 8.837 12.201 7.913 1.00 85.38 101 PRO A CA 1
ATOM 862 C C . PRO A 1 101 ? 9.940 11.370 7.246 1.00 85.38 101 PRO A C 1
ATOM 864 O O . PRO A 1 101 ? 10.858 11.917 6.630 1.00 85.38 101 PRO A O 1
ATOM 867 N N . LYS A 1 102 ? 9.786 10.036 7.249 1.00 83.69 102 LYS A N 1
ATOM 868 C CA . LYS A 1 102 ? 10.705 9.091 6.586 1.00 83.69 102 LYS A CA 1
ATOM 869 C C . LYS A 1 102 ? 10.792 9.284 5.062 1.00 83.69 102 LYS A C 1
ATOM 871 O O . LYS A 1 102 ? 11.730 8.797 4.436 1.00 83.69 102 LYS A O 1
ATOM 876 N N . LEU A 1 103 ? 9.847 10.008 4.456 1.00 83.50 103 LEU A N 1
ATOM 877 C CA . LEU A 1 103 ? 9.761 10.263 3.013 1.00 83.50 103 LEU A CA 1
ATOM 878 C C . LEU A 1 103 ? 10.013 11.734 2.647 1.00 83.50 103 LEU A C 1
ATOM 880 O O . LEU A 1 103 ? 9.612 12.183 1.567 1.00 83.50 103 LEU A O 1
ATOM 884 N N . LYS A 1 104 ? 10.718 12.474 3.517 1.00 86.44 104 LYS A N 1
ATOM 885 C CA . LYS A 1 104 ? 10.970 13.921 3.377 1.00 86.44 104 LYS A CA 1
ATOM 886 C C . LYS A 1 104 ? 9.662 14.720 3.322 1.00 86.44 104 LYS A C 1
ATOM 888 O O . LYS A 1 104 ? 9.512 15.606 2.486 1.00 86.44 104 LYS A O 1
ATOM 893 N N . ASN A 1 105 ? 8.707 14.359 4.182 1.00 85.38 105 ASN A N 1
ATOM 894 C CA . ASN A 1 105 ? 7.376 14.969 4.289 1.00 85.38 105 ASN A CA 1
ATOM 895 C C . ASN A 1 105 ? 6.527 14.890 3.010 1.00 85.38 105 ASN A C 1
ATOM 897 O O . ASN A 1 105 ? 5.606 15.683 2.828 1.00 85.38 105 ASN A O 1
ATOM 901 N N . ARG A 1 106 ? 6.816 13.930 2.126 1.00 85.81 106 ARG A N 1
ATOM 902 C CA . ARG A 1 106 ? 5.943 13.593 0.996 1.00 85.81 106 ARG A CA 1
ATOM 903 C C . ARG A 1 106 ? 4.959 12.508 1.404 1.00 85.81 106 ARG A C 1
ATOM 905 O O . ARG A 1 106 ? 5.280 11.671 2.251 1.00 85.81 106 ARG A O 1
ATOM 912 N N . SER A 1 107 ? 3.788 12.503 0.776 1.00 87.31 107 SER A N 1
ATOM 913 C CA . SER A 1 107 ? 2.832 11.415 0.957 1.00 87.31 107 SER A CA 1
ATOM 914 C C . SER A 1 107 ? 3.232 10.185 0.136 1.00 87.31 107 SER A C 1
ATOM 916 O O . SER A 1 107 ? 3.841 10.292 -0.936 1.00 87.31 107 SER A O 1
ATOM 918 N N . LEU A 1 108 ? 2.851 9.001 0.621 1.00 87.06 108 LEU A N 1
ATOM 919 C CA . LEU A 1 108 ? 2.966 7.752 -0.142 1.00 87.06 108 LEU A CA 1
ATOM 920 C C . LEU A 1 108 ? 2.231 7.857 -1.483 1.00 87.06 108 LEU A C 1
ATOM 922 O O . LEU A 1 108 ? 2.738 7.418 -2.516 1.00 87.06 108 LEU A O 1
ATOM 926 N N . THR A 1 109 ? 1.062 8.498 -1.467 1.00 87.19 109 THR A N 1
ATOM 927 C CA . THR A 1 109 ? 0.214 8.692 -2.642 1.00 87.19 109 THR A CA 1
ATOM 928 C C . THR A 1 109 ? 0.920 9.480 -3.739 1.00 87.19 109 THR A C 1
ATOM 930 O O . THR A 1 109 ? 0.872 9.075 -4.904 1.00 87.19 109 THR A O 1
ATOM 933 N N . ASP A 1 110 ? 1.617 10.562 -3.385 1.00 88.06 110 ASP A N 1
ATOM 934 C CA . ASP A 1 110 ? 2.356 11.384 -4.349 1.00 88.06 110 ASP A CA 1
ATOM 935 C C . ASP A 1 110 ? 3.517 10.604 -4.962 1.00 88.06 110 ASP A C 1
ATOM 937 O O . ASP A 1 110 ? 3.724 10.635 -6.176 1.00 88.06 110 ASP A O 1
ATOM 941 N N . ILE A 1 111 ? 4.269 9.868 -4.139 1.00 89.50 111 ILE A N 1
ATOM 942 C CA . ILE A 1 111 ? 5.411 9.084 -4.620 1.00 89.50 111 ILE A CA 1
ATOM 943 C C . ILE A 1 111 ? 4.935 7.986 -5.575 1.00 89.50 111 ILE A C 1
ATOM 945 O O . ILE A 1 111 ? 5.455 7.880 -6.683 1.00 89.50 111 ILE A O 1
ATOM 949 N N . ILE A 1 112 ? 3.922 7.208 -5.188 1.00 89.38 112 ILE A N 1
ATOM 950 C CA . ILE A 1 112 ? 3.387 6.113 -6.012 1.00 89.38 112 ILE A CA 1
ATOM 951 C C . ILE A 1 112 ? 2.806 6.646 -7.328 1.00 89.38 112 ILE A C 1
ATOM 953 O O . ILE A 1 112 ? 3.048 6.065 -8.387 1.00 89.38 112 ILE A O 1
ATOM 957 N N . SER A 1 113 ? 2.093 7.776 -7.285 1.00 87.88 113 SER A N 1
ATOM 958 C CA . SER A 1 113 ? 1.535 8.406 -8.489 1.00 87.88 113 SER A CA 1
ATOM 959 C C . SER A 1 113 ? 2.630 8.831 -9.471 1.00 87.88 113 SER A C 1
ATOM 961 O O . SER A 1 113 ? 2.498 8.615 -10.676 1.00 87.88 113 SER A O 1
ATOM 963 N N . ASN A 1 114 ? 3.744 9.362 -8.960 1.00 88.38 114 ASN A N 1
ATOM 964 C CA . ASN A 1 114 ? 4.893 9.770 -9.772 1.00 88.38 114 ASN A CA 1
ATOM 965 C C . ASN A 1 114 ? 5.688 8.585 -10.350 1.00 88.38 114 ASN A C 1
ATOM 967 O O . ASN A 1 114 ? 6.385 8.742 -11.351 1.00 88.38 114 ASN A O 1
ATOM 971 N N . GLU A 1 115 ? 5.573 7.388 -9.768 1.00 85.75 115 GLU 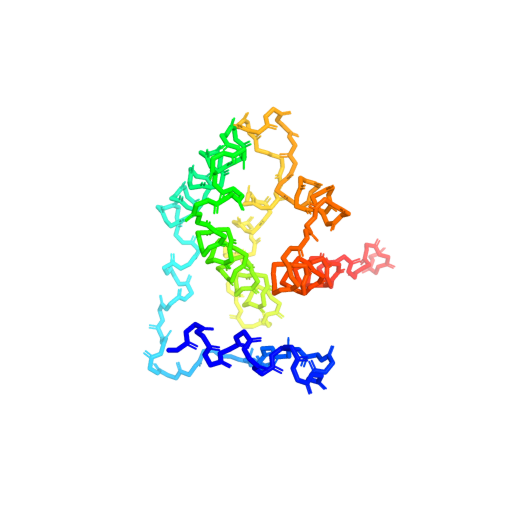A N 1
ATOM 972 C CA . GLU A 1 115 ? 6.202 6.174 -10.302 1.00 85.75 115 GLU A CA 1
ATOM 973 C C . GLU A 1 115 ? 5.416 5.552 -11.464 1.00 85.75 115 GLU A C 1
ATOM 975 O O . GLU A 1 115 ? 5.979 4.772 -12.241 1.00 85.75 115 GLU A O 1
ATOM 980 N N . ARG A 1 116 ? 4.137 5.913 -11.644 1.00 86.81 116 ARG A N 1
ATOM 981 C CA . ARG A 1 116 ? 3.280 5.325 -12.683 1.00 86.81 116 ARG A CA 1
ATOM 982 C C . ARG A 1 116 ? 3.862 5.400 -14.106 1.00 86.81 116 ARG A C 1
ATOM 984 O O . ARG A 1 116 ? 3.813 4.367 -14.784 1.00 86.81 116 ARG A O 1
ATOM 991 N N . PRO A 1 117 ? 4.419 6.536 -14.582 1.00 85.00 117 PRO A N 1
ATOM 992 C CA . PRO A 1 117 ? 5.018 6.632 -15.919 1.00 85.00 117 PRO A CA 1
ATOM 993 C C . PRO A 1 117 ? 6.310 5.814 -16.066 1.00 85.00 117 PRO A C 1
ATOM 995 O O . PRO A 1 117 ? 6.676 5.424 -17.171 1.00 85.00 117 PRO A O 1
ATOM 998 N N . ASN A 1 118 ? 6.991 5.526 -14.951 1.00 82.25 118 ASN A N 1
ATOM 999 C CA . ASN A 1 118 ? 8.267 4.808 -14.920 1.00 82.25 118 ASN A CA 1
ATOM 1000 C C . ASN A 1 118 ? 8.092 3.282 -14.818 1.00 82.25 118 ASN A C 1
ATOM 1002 O O . ASN A 1 118 ? 9.059 2.529 -14.968 1.00 82.25 118 ASN A O 1
ATOM 1006 N N . SER A 1 119 ? 6.869 2.806 -14.567 1.00 79.50 119 SER A N 1
ATOM 1007 C CA . SER A 1 119 ? 6.574 1.382 -14.432 1.00 79.50 119 SER A CA 1
ATOM 1008 C C . SER A 1 119 ? 6.436 0.698 -15.793 1.00 79.50 119 SER A C 1
ATOM 1010 O O . SER A 1 119 ? 5.416 0.810 -16.472 1.00 79.50 119 SER A O 1
ATOM 1012 N N . ARG A 1 120 ? 7.463 -0.070 -16.174 1.00 80.50 120 ARG A N 1
ATOM 1013 C CA . ARG A 1 120 ? 7.427 -0.952 -17.357 1.00 80.50 120 ARG A CA 1
ATOM 1014 C C . ARG A 1 120 ? 6.743 -2.289 -17.083 1.00 80.50 120 ARG A C 1
ATOM 1016 O O . ARG A 1 120 ? 6.380 -2.983 -18.028 1.00 80.50 120 ARG A O 1
ATOM 1023 N N . ASN A 1 121 ? 6.599 -2.671 -15.811 1.00 80.12 121 ASN A N 1
ATOM 1024 C CA . ASN A 1 121 ? 5.917 -3.901 -15.436 1.00 80.12 121 ASN A CA 1
ATOM 1025 C C . ASN A 1 121 ? 4.397 -3.669 -15.519 1.00 80.12 121 ASN A C 1
ATOM 1027 O O . ASN A 1 121 ? 3.868 -2.854 -14.758 1.00 80.12 121 ASN A O 1
ATOM 1031 N N . PRO A 1 122 ? 3.683 -4.378 -16.406 1.00 80.44 122 PRO A N 1
ATOM 1032 C CA . PRO A 1 122 ? 2.271 -4.106 -16.633 1.00 80.44 122 PRO A CA 1
ATOM 1033 C C . PRO A 1 122 ? 1.367 -4.395 -15.422 1.00 80.44 122 PRO A C 1
ATOM 1035 O O . PRO A 1 122 ? 0.403 -3.673 -15.184 1.00 80.44 122 PRO A O 1
ATOM 1038 N N . LEU A 1 123 ? 1.710 -5.397 -14.607 1.00 80.50 123 LEU A N 1
ATOM 1039 C CA . LEU A 1 123 ? 0.964 -5.716 -13.389 1.00 80.50 123 LEU A CA 1
ATOM 1040 C C . LEU A 1 123 ? 1.146 -4.623 -12.329 1.00 80.50 123 LEU A C 1
ATOM 1042 O O . LEU A 1 123 ? 0.180 -4.190 -11.707 1.00 80.50 123 LEU A O 1
ATOM 1046 N N . VAL A 1 124 ? 2.379 -4.134 -12.165 1.00 83.56 124 VAL A N 1
ATOM 1047 C CA . VAL A 1 124 ? 2.682 -3.011 -11.262 1.00 83.56 124 VAL A CA 1
ATOM 1048 C C . VAL A 1 124 ? 1.939 -1.760 -11.713 1.00 83.56 124 VAL A C 1
ATOM 1050 O O . VAL A 1 124 ? 1.307 -1.095 -10.901 1.00 83.56 124 VAL A O 1
ATOM 1053 N N . ALA A 1 125 ? 1.976 -1.461 -13.011 1.00 85.88 125 ALA A N 1
ATOM 1054 C CA . ALA A 1 125 ? 1.249 -0.343 -13.598 1.00 85.88 125 ALA A CA 1
ATOM 1055 C C . ALA A 1 125 ? -0.259 -0.400 -13.283 1.00 85.88 125 ALA A C 1
ATOM 1057 O O . ALA A 1 125 ? -0.808 0.579 -12.781 1.00 85.88 125 ALA A O 1
ATOM 1058 N N . ALA A 1 126 ? -0.900 -1.556 -13.487 1.00 85.75 126 ALA A N 1
ATOM 1059 C CA . ALA A 1 126 ? -2.322 -1.734 -13.193 1.00 85.75 126 ALA A CA 1
ATOM 1060 C C . ALA A 1 126 ? -2.645 -1.584 -11.693 1.00 85.75 126 ALA A C 1
ATOM 1062 O O . ALA A 1 126 ? -3.661 -0.994 -11.325 1.00 85.75 126 ALA A O 1
ATOM 1063 N N . MET A 1 127 ? -1.767 -2.076 -10.814 1.00 87.25 127 MET A N 1
ATOM 1064 C CA . MET A 1 127 ? -1.925 -1.924 -9.364 1.00 87.25 127 MET A CA 1
ATOM 1065 C C . MET A 1 127 ? -1.766 -0.471 -8.906 1.00 87.25 127 MET A C 1
ATOM 1067 O O . MET A 1 127 ? -2.525 -0.027 -8.044 1.00 87.25 127 MET A O 1
ATOM 1071 N N . ILE A 1 128 ? -0.839 0.290 -9.501 1.00 89.75 128 ILE A N 1
ATOM 1072 C CA . ILE A 1 128 ? -0.720 1.732 -9.249 1.00 89.75 128 ILE A CA 1
ATOM 1073 C C . ILE A 1 128 ? -1.996 2.458 -9.700 1.00 89.75 128 ILE A C 1
ATOM 1075 O O . ILE A 1 128 ? -2.528 3.268 -8.944 1.00 89.75 128 ILE A O 1
ATOM 1079 N N . ASP A 1 129 ? -2.527 2.148 -10.888 1.00 88.88 129 ASP A N 1
ATOM 1080 C CA . ASP A 1 129 ? -3.769 2.764 -11.383 1.00 88.88 129 ASP A CA 1
ATOM 1081 C C . ASP A 1 129 ? -4.947 2.491 -10.437 1.00 88.88 129 ASP A C 1
ATOM 1083 O O . ASP A 1 129 ? -5.724 3.396 -10.110 1.00 88.88 129 ASP A O 1
ATOM 1087 N N . ARG A 1 130 ? -5.045 1.259 -9.923 1.00 87.06 130 ARG A N 1
ATOM 1088 C CA . ARG A 1 130 ? -6.056 0.888 -8.927 1.00 87.06 130 ARG A CA 1
ATOM 1089 C C . ARG A 1 130 ? -5.883 1.658 -7.619 1.00 87.06 130 ARG A C 1
ATOM 1091 O O . ARG A 1 130 ? -6.866 2.178 -7.094 1.00 87.06 130 ARG A O 1
ATOM 1098 N N . PHE A 1 131 ? -4.657 1.759 -7.117 1.00 89.00 131 PHE A N 1
ATOM 1099 C CA . PHE A 1 131 ? -4.341 2.534 -5.920 1.00 89.00 131 PHE A CA 1
ATOM 1100 C C . PHE A 1 131 ? -4.735 4.015 -6.076 1.00 89.00 131 PHE A C 1
ATOM 1102 O O . PHE A 1 131 ? -5.402 4.571 -5.203 1.00 89.00 131 PHE A O 1
ATOM 1109 N N . ILE A 1 132 ? -4.396 4.642 -7.209 1.00 88.25 132 ILE A N 1
ATOM 1110 C CA . ILE A 1 132 ? -4.763 6.036 -7.518 1.00 88.25 132 ILE A CA 1
ATOM 1111 C C . ILE A 1 132 ? -6.286 6.205 -7.572 1.00 88.25 132 ILE A C 1
ATOM 1113 O O . ILE A 1 132 ? -6.821 7.200 -7.085 1.00 88.25 132 ILE A O 1
ATOM 1117 N N . SER A 1 133 ? -6.999 5.246 -8.162 1.00 86.88 133 SER A N 1
ATOM 1118 C CA . SER A 1 133 ? -8.462 5.270 -8.196 1.00 86.88 133 SER A CA 1
ATOM 1119 C C . SER A 1 133 ? -9.045 5.253 -6.778 1.00 86.88 133 SER A C 1
ATOM 1121 O O . SER A 1 133 ? -9.814 6.144 -6.416 1.00 86.88 133 SER A O 1
ATOM 1123 N N . LEU A 1 134 ? -8.608 4.308 -5.936 1.00 84.50 134 LEU A N 1
ATOM 1124 C CA . LEU A 1 134 ? -9.085 4.164 -4.556 1.00 84.50 134 LEU A CA 1
ATOM 1125 C C . LEU A 1 134 ? -8.759 5.382 -3.679 1.00 84.50 134 LEU A C 1
ATOM 1127 O O . LEU A 1 134 ? -9.609 5.805 -2.897 1.00 84.50 134 LEU A O 1
ATOM 1131 N N . SER A 1 135 ? -7.582 5.992 -3.835 1.00 83.12 135 SER A N 1
ATOM 1132 C CA . SER A 1 135 ? -7.201 7.178 -3.053 1.00 83.12 135 SER A CA 1
ATOM 1133 C C . SER A 1 135 ? -8.008 8.430 -3.422 1.00 83.12 135 SER A C 1
ATOM 1135 O O . SER A 1 135 ? -8.221 9.305 -2.581 1.00 83.12 135 SER A O 1
ATOM 1137 N N . ARG A 1 136 ? -8.532 8.515 -4.654 1.00 75.06 136 ARG A N 1
ATOM 1138 C CA . ARG A 1 136 ? -9.430 9.603 -5.084 1.00 75.06 136 ARG A CA 1
ATOM 1139 C C . ARG A 1 136 ? -10.848 9.460 -4.538 1.00 75.06 136 ARG A C 1
ATOM 1141 O O . ARG A 1 136 ? -11.497 10.476 -4.301 1.00 75.06 136 ARG A O 1
ATOM 1148 N N . PHE A 1 137 ? -11.327 8.238 -4.303 1.00 55.75 137 PHE A N 1
ATOM 1149 C CA . PHE A 1 137 ? -12.665 8.009 -3.741 1.00 55.75 137 PHE A CA 1
ATOM 1150 C C . PHE A 1 137 ? -12.823 8.559 -2.313 1.00 55.75 137 PHE A C 1
ATOM 1152 O O . PHE A 1 137 ? -13.928 8.954 -1.949 1.00 55.75 137 PHE A O 1
ATOM 1159 N N . GLY A 1 138 ? -11.729 8.697 -1.553 1.00 48.81 138 GLY A N 1
ATOM 1160 C CA . GLY A 1 138 ? -11.714 9.375 -0.249 1.00 48.81 138 GLY A CA 1
ATOM 1161 C C . GLY A 1 138 ? -11.835 10.907 -0.308 1.00 48.81 138 GLY A C 1
ATOM 1162 O O . GLY A 1 138 ? -11.986 11.538 0.729 1.00 48.81 138 GLY A O 1
ATOM 1163 N N . ARG A 1 139 ? -11.794 11.530 -1.500 1.00 46.78 139 ARG A N 1
ATOM 1164 C CA . ARG A 1 139 ? -11.895 12.995 -1.684 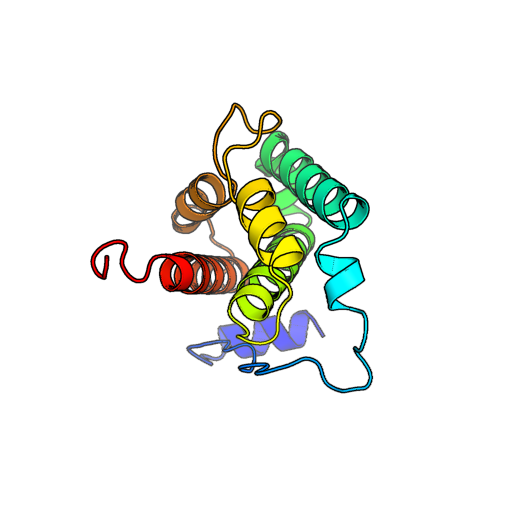1.00 46.78 139 ARG A CA 1
ATOM 1165 C C . ARG A 1 139 ? -13.309 13.494 -2.035 1.00 46.78 139 ARG A C 1
ATOM 1167 O O . ARG A 1 139 ? -13.444 14.593 -2.574 1.00 46.78 139 ARG A O 1
ATOM 1174 N N . ARG A 1 140 ? -14.377 12.728 -1.777 1.00 36.69 140 ARG A N 1
ATOM 1175 C CA . ARG A 1 140 ? -15.756 13.216 -1.989 1.00 36.69 140 ARG A CA 1
ATOM 1176 C C . ARG A 1 140 ? -16.141 14.286 -0.941 1.00 36.69 140 ARG A C 1
ATOM 1178 O O . ARG A 1 140 ? -16.543 13.952 0.160 1.00 36.69 140 ARG A O 1
ATOM 1185 N N . ASN A 1 141 ? -16.011 15.545 -1.387 1.00 32.78 141 ASN A N 1
ATOM 1186 C CA . ASN A 1 141 ? -16.640 16.828 -1.011 1.00 32.78 141 ASN A CA 1
ATOM 1187 C C . ASN A 1 141 ? -16.540 17.388 0.429 1.00 32.78 141 ASN A C 1
ATOM 1189 O O . ASN A 1 141 ? -17.399 17.102 1.252 1.00 32.78 141 ASN A O 1
ATOM 1193 N N . PRO A 1 142 ? -15.679 18.403 0.665 1.00 38.09 142 PRO A N 1
ATOM 1194 C CA . PRO A 1 142 ? -15.853 19.384 1.746 1.00 38.09 142 PRO A CA 1
ATOM 1195 C C . PRO A 1 142 ? -16.889 20.482 1.399 1.00 38.09 142 PRO A C 1
ATOM 1197 O O . PRO A 1 142 ? -16.718 21.634 1.781 1.00 38.09 142 PRO A O 1
ATOM 1200 N N . LYS A 1 143 ? -17.930 20.169 0.611 1.00 32.59 143 LYS A N 1
ATOM 1201 C CA . LYS A 1 143 ? -18.958 21.143 0.178 1.00 32.59 143 LYS A CA 1
ATOM 1202 C C . LYS A 1 143 ? -20.356 20.901 0.758 1.00 32.59 143 LYS A C 1
ATOM 1204 O O . LYS A 1 143 ? -21.284 21.570 0.327 1.00 32.59 143 LYS A O 1
ATOM 1209 N N . ASP A 1 144 ? -20.483 20.017 1.744 1.00 34.12 144 ASP A N 1
ATOM 1210 C CA . ASP A 1 144 ? -21.746 19.756 2.445 1.00 34.12 144 ASP A CA 1
ATOM 1211 C C . ASP A 1 144 ? -21.620 20.024 3.962 1.00 34.12 144 ASP A C 1
ATOM 1213 O O . ASP A 1 144 ? -21.911 19.152 4.781 1.00 34.12 144 ASP A O 1
ATOM 1217 N N . ILE A 1 145 ? -21.160 21.231 4.326 1.00 36.50 145 ILE A N 1
ATOM 1218 C CA . ILE A 1 145 ? -21.442 21.901 5.614 1.00 36.50 145 ILE 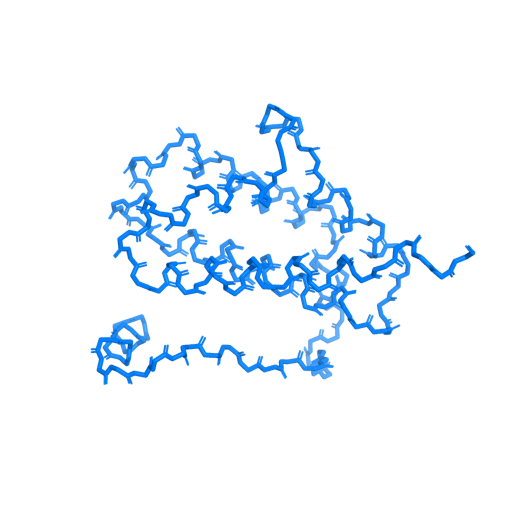A CA 1
ATOM 1219 C C . ILE A 1 145 ? -21.823 23.348 5.308 1.00 36.50 145 ILE A C 1
ATOM 1221 O O . ILE A 1 145 ? -21.053 23.996 4.561 1.00 36.50 145 ILE A O 1
#

Secondary structure (DSSP, 8-state):
-HHHHHHHHHTT-S--------S--GGGTTHHHHHTSHHHHHHHHHHHHHHHHTHHHHHHH-HHHHHHHHHHHHHHHHHTT-TTS-HHHHHHHHHHHSEEGGGTTEEHHHHHHHHGGG---HHHHHHHHHHHHHHHHTT--TT--

pLDDT: mean 75.49, std 15.02, range [32.59, 90.56]

Radius of gyration: 15.86 Å; chains: 1; bounding box: 40×41×38 Å

Organism: Thelohanellus kitauei (NCBI:txid669202)

Foldseek 3Di:
DVVVVLVVVVVDPPAPDPDLPLDDDPVCPCVLVVLLDPVNLVVLVVLVLVCVVPVVCCLPPPPPSVLVSLVSLLVLLSNLPHPPDDVSSVVSNCVRQFQDVSVVRDGPLVVLQVCLVVDPPVSSNSSSVSSNVSVVVVVPDPPPD

Sequence (145 aa):
MFQTLMNSYKSRVPNFLLPDVTGFREEFKGLDEFMFSETFLDFIIECFVKWYNNSYFWKKDSPDLFLFILLCMCLILRVSQDRQISESHRERMFDFFGSQPKLKNRSLTDIISNERPNSRNPLVAAMIDRFISLSRFGRRNPKDI